Protein AF-A0A0F5HLU2-F1 (afdb_monomer_lite)

pLDDT: mean 82.6, std 13.58, range [39.41, 93.31]

Foldseek 3Di:
DDDDPDDPVLVVVLVVLVVVLVVCVVVVHDDDDDDDPVPDDPVSVVSNLQSDQWDDDPPDIDGRDNPDDDDD

Structure (mmCIF, N/CA/C/O backbone):
data_AF-A0A0F5HLU2-F1
#
_entry.id   AF-A0A0F5HLU2-F1
#
loop_
_atom_site.group_PDB
_atom_site.id
_atom_site.type_symbol
_atom_site.label_atom_id
_atom_site.label_alt_id
_atom_site.label_comp_id
_atom_site.label_asym_id
_atom_site.label_entity_id
_atom_site.label_seq_id
_atom_site.pdbx_PDB_ins_code
_atom_site.Cartn_x
_atom_site.Cartn_y
_atom_site.Cartn_z
_atom_site.occupancy
_atom_site.B_iso_or_equiv
_atom_site.auth_seq_id
_atom_site.auth_comp_id
_atom_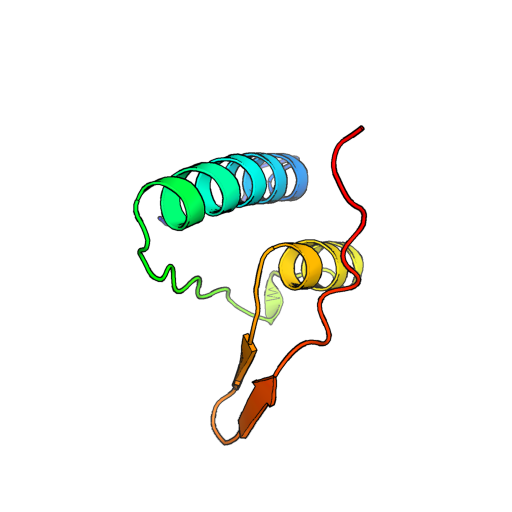site.auth_asym_id
_atom_site.auth_atom_id
_atom_site.pdbx_PDB_model_num
ATOM 1 N N . MET A 1 1 ? -8.491 -1.522 -11.100 1.00 61.72 1 MET A N 1
ATOM 2 C CA . MET A 1 1 ? -8.168 -0.208 -11.693 1.00 61.72 1 MET A CA 1
ATOM 3 C C . MET A 1 1 ? -6.808 -0.352 -12.346 1.00 61.72 1 MET A C 1
ATOM 5 O O . MET A 1 1 ? -5.892 -0.800 -11.670 1.00 61.72 1 MET A O 1
ATOM 9 N N . GLU A 1 2 ? -6.695 -0.105 -13.649 1.00 63.59 2 GLU A N 1
ATOM 10 C CA . GLU A 1 2 ? -5.425 -0.253 -14.366 1.00 63.59 2 GLU A CA 1
ATOM 11 C C . GLU A 1 2 ? -4.847 1.122 -14.655 1.00 63.59 2 GLU A C 1
ATOM 13 O O . GLU A 1 2 ? -5.427 1.923 -15.385 1.00 63.59 2 GLU A O 1
ATOM 18 N N . TRP A 1 3 ? -3.696 1.390 -14.056 1.00 67.44 3 TRP A N 1
ATOM 19 C CA . TRP A 1 3 ? -2.968 2.626 -14.260 1.00 67.44 3 TRP A CA 1
ATOM 20 C C . TRP A 1 3 ? -1.886 2.354 -15.299 1.00 67.44 3 TRP A C 1
ATOM 22 O O . TRP A 1 3 ? -1.053 1.467 -15.095 1.00 67.44 3 TRP A O 1
ATOM 32 N N . GLY A 1 4 ? -1.924 3.038 -16.440 1.00 68.69 4 GLY A N 1
ATOM 33 C CA . GLY A 1 4 ? -0.932 2.894 -17.510 1.00 68.69 4 GLY A CA 1
ATOM 34 C C . GLY A 1 4 ? 0.458 3.409 -17.109 1.00 68.69 4 GLY A C 1
ATOM 35 O O . GLY A 1 4 ? 0.793 3.507 -15.929 1.00 68.69 4 GLY 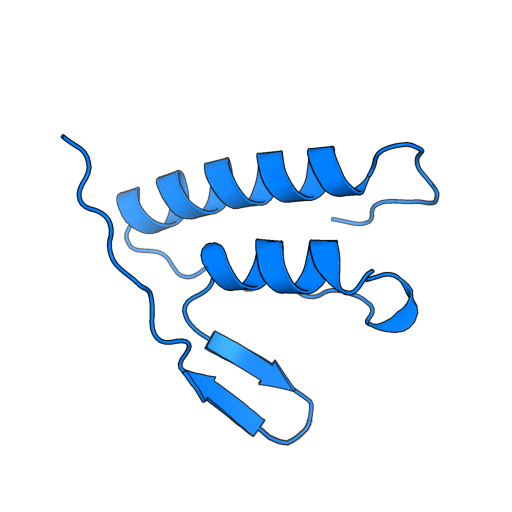A O 1
ATOM 36 N N . GLN A 1 5 ? 1.287 3.753 -18.093 1.00 68.38 5 GLN A N 1
ATOM 37 C CA . GLN A 1 5 ? 2.557 4.452 -17.857 1.00 68.38 5 GLN A CA 1
ATOM 38 C C . GLN A 1 5 ? 2.281 5.955 -17.709 1.00 68.38 5 GLN A C 1
ATOM 40 O O . GLN A 1 5 ? 2.482 6.727 -18.643 1.00 68.38 5 GLN A O 1
ATOM 45 N N . GLU A 1 6 ? 1.728 6.356 -16.565 1.00 74.12 6 GLU A N 1
ATOM 46 C CA . GLU A 1 6 ? 1.495 7.766 -16.244 1.00 74.12 6 GLU A CA 1
ATOM 47 C C . GLU A 1 6 ? 2.651 8.354 -15.434 1.00 74.12 6 GLU A C 1
ATOM 49 O O . GLU A 1 6 ? 3.155 7.741 -14.491 1.00 74.12 6 GLU A O 1
ATOM 54 N N . THR A 1 7 ? 3.031 9.588 -15.766 1.00 72.25 7 THR A N 1
ATOM 55 C CA . THR A 1 7 ? 3.920 10.394 -14.929 1.00 72.25 7 THR A CA 1
ATOM 56 C C . THR A 1 7 ? 3.235 10.684 -13.595 1.00 72.25 7 THR A C 1
ATOM 58 O O . THR A 1 7 ? 2.058 11.046 -13.569 1.00 72.25 7 THR A O 1
ATOM 61 N N . ASN A 1 8 ? 3.986 10.569 -12.500 1.00 77.31 8 ASN A N 1
ATOM 62 C CA . ASN A 1 8 ? 3.509 10.840 -11.143 1.00 77.31 8 ASN A CA 1
ATOM 63 C C . ASN A 1 8 ? 2.386 9.902 -10.654 1.00 77.31 8 ASN A C 1
ATOM 65 O O . ASN A 1 8 ? 1.490 10.279 -9.900 1.00 77.31 8 ASN A O 1
ATOM 69 N N . ILE A 1 9 ? 2.415 8.653 -11.123 1.00 83.19 9 ILE A N 1
ATOM 70 C CA . ILE A 1 9 ? 1.435 7.646 -10.721 1.00 83.19 9 ILE A CA 1
ATOM 71 C C . ILE A 1 9 ? 1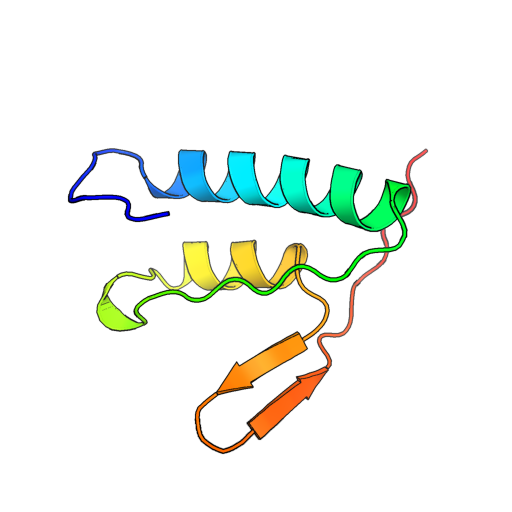.521 7.296 -9.229 1.00 83.19 9 ILE A C 1
ATOM 73 O O . ILE A 1 9 ? 0.506 6.953 -8.632 1.00 83.19 9 ILE A O 1
ATOM 77 N N . GLU A 1 10 ? 2.700 7.422 -8.614 1.00 86.06 10 GLU A N 1
ATOM 78 C CA . GLU A 1 10 ? 2.893 7.129 -7.190 1.00 86.06 10 GLU A CA 1
ATOM 79 C C . GLU A 1 10 ? 2.020 8.034 -6.311 1.00 86.06 10 GLU A C 1
ATOM 81 O O . GLU A 1 10 ? 1.249 7.525 -5.503 1.00 86.06 10 GLU A O 1
ATOM 86 N N . GLU A 1 11 ? 2.037 9.355 -6.530 1.00 87.56 11 GLU A N 1
ATOM 87 C CA . GLU A 1 11 ? 1.195 10.300 -5.778 1.00 87.56 11 GLU A CA 1
ATOM 88 C C . GLU A 1 11 ? -0.299 10.002 -5.949 1.00 87.56 11 GLU A C 1
ATOM 90 O O . GLU A 1 11 ? -1.067 10.072 -4.989 1.00 87.56 11 GLU A O 1
ATOM 95 N N . LYS A 1 12 ? -0.722 9.621 -7.162 1.00 88.62 12 LYS A N 1
ATOM 96 C CA . LYS A 1 12 ? -2.119 9.246 -7.425 1.00 88.62 12 LYS A CA 1
ATOM 97 C C . LYS A 1 12 ? -2.519 7.973 -6.686 1.00 88.62 12 LYS A C 1
ATOM 99 O O . LYS A 1 12 ? -3.627 7.912 -6.158 1.00 88.62 12 LYS A O 1
ATOM 104 N N . ILE A 1 13 ? -1.638 6.970 -6.658 1.00 89.62 13 ILE A N 1
ATOM 105 C CA . ILE A 1 13 ? -1.869 5.724 -5.922 1.00 89.62 13 ILE A CA 1
ATOM 106 C C . ILE A 1 13 ? -2.002 6.030 -4.431 1.00 89.62 13 ILE A C 1
ATOM 108 O O . ILE A 1 13 ? -2.973 5.599 -3.821 1.00 89.62 13 ILE A O 1
ATOM 112 N N . ILE A 1 14 ? -1.101 6.830 -3.858 1.00 90.50 14 ILE A N 1
ATOM 113 C CA . ILE A 1 14 ? -1.159 7.177 -2.432 1.00 90.50 14 ILE A CA 1
ATOM 114 C C . ILE A 1 14 ? -2.414 7.977 -2.086 1.00 90.50 14 ILE A C 1
ATOM 116 O O . ILE A 1 14 ? -3.094 7.655 -1.113 1.00 90.50 14 ILE A O 1
ATOM 120 N N . GLY A 1 15 ? -2.780 8.965 -2.906 1.00 91.12 15 GLY A N 1
ATOM 121 C CA . GLY A 1 15 ? -4.025 9.708 -2.710 1.00 91.12 15 GLY A CA 1
ATOM 122 C C . GLY A 1 15 ? -5.262 8.807 -2.774 1.00 91.12 15 GLY A C 1
ATOM 123 O O . GLY A 1 15 ? -6.201 8.990 -2.001 1.00 91.12 15 GLY A O 1
ATOM 124 N N . PHE A 1 16 ? -5.259 7.807 -3.661 1.00 90.94 16 PHE A N 1
ATOM 125 C CA . PHE A 1 16 ? -6.324 6.810 -3.720 1.00 90.94 16 PHE A CA 1
ATOM 126 C C . PHE A 1 16 ? -6.359 5.932 -2.463 1.00 90.94 16 PHE A C 1
ATOM 128 O O . PHE A 1 16 ? -7.431 5.791 -1.879 1.00 90.94 16 PHE A O 1
ATOM 135 N N . GLU A 1 17 ? -5.223 5.380 -2.025 1.00 91.88 17 GLU A N 1
ATOM 136 C CA . GLU A 1 17 ? -5.171 4.502 -0.847 1.00 91.88 17 GLU A CA 1
ATOM 137 C C . GLU A 1 17 ? -5.593 5.219 0.435 1.00 91.88 17 GLU A C 1
ATOM 139 O O . GLU A 1 17 ? -6.321 4.642 1.237 1.00 91.88 17 GLU A O 1
ATOM 144 N N . GLN A 1 18 ? -5.225 6.491 0.607 1.00 91.69 18 GLN A N 1
ATOM 145 C CA . GLN A 1 18 ? -5.662 7.273 1.763 1.00 91.69 18 GLN A CA 1
ATOM 146 C C . GLN A 1 18 ? -7.193 7.393 1.816 1.00 91.69 18 GLN A C 1
ATOM 148 O O . GLN A 1 18 ? -7.817 7.091 2.832 1.00 91.69 18 GLN A O 1
ATOM 153 N N . VAL A 1 19 ? -7.812 7.796 0.702 1.00 91.56 19 VAL A N 1
ATOM 154 C CA . VAL A 1 19 ? -9.274 7.933 0.618 1.00 91.56 19 VAL A CA 1
ATOM 155 C C . VAL A 1 19 ? -9.957 6.568 0.739 1.00 91.56 19 VAL A C 1
ATOM 157 O O . VAL A 1 19 ? -11.043 6.460 1.312 1.00 91.56 19 VAL A O 1
ATOM 160 N N . ALA A 1 20 ? -9.346 5.513 0.197 1.00 90.19 20 ALA A N 1
ATOM 161 C CA . ALA A 1 20 ? -9.860 4.159 0.310 1.00 90.19 20 ALA A CA 1
ATOM 162 C C . ALA A 1 20 ? -9.835 3.673 1.766 1.00 90.19 20 ALA A C 1
ATOM 164 O O . ALA A 1 20 ? -10.870 3.201 2.230 1.00 90.19 20 ALA A O 1
ATOM 165 N N . ASP A 1 21 ? -8.728 3.832 2.499 1.00 90.38 21 ASP A N 1
ATOM 166 C CA . ASP A 1 21 ? -8.623 3.427 3.909 1.00 90.38 21 ASP A CA 1
ATOM 167 C C . ASP A 1 21 ? -9.689 4.116 4.770 1.00 90.38 21 ASP A C 1
ATOM 169 O O . ASP A 1 21 ? -10.453 3.447 5.470 1.00 90.38 21 ASP A O 1
ATOM 173 N N . GLU A 1 22 ? -9.818 5.442 4.649 1.00 90.81 22 GLU A N 1
ATOM 174 C CA . GLU A 1 22 ? -10.809 6.230 5.393 1.00 90.81 22 GLU A CA 1
ATOM 175 C C . GLU A 1 22 ? -12.239 5.709 5.163 1.00 90.81 22 GLU A C 1
ATOM 177 O O . GLU A 1 22 ? -12.985 5.448 6.114 1.00 90.81 22 GLU A O 1
ATOM 182 N N . ASN A 1 23 ? -12.616 5.491 3.900 1.00 91.62 23 ASN A N 1
ATOM 183 C CA . ASN A 1 23 ? -13.955 5.025 3.542 1.00 91.62 23 ASN A CA 1
ATOM 184 C C . ASN A 1 23 ? -14.206 3.572 3.954 1.00 91.62 23 ASN A C 1
ATOM 186 O O . ASN A 1 23 ? -15.266 3.247 4.488 1.00 91.62 23 ASN A O 1
ATOM 190 N N . VAL A 1 24 ? -13.240 2.689 3.716 1.00 90.56 24 VAL A N 1
ATOM 191 C CA . VAL A 1 24 ? -13.348 1.255 4.009 1.00 90.56 24 VAL A CA 1
ATOM 192 C C . VAL A 1 24 ? -13.485 1.040 5.513 1.00 90.56 24 VAL A C 1
ATOM 194 O O . VAL A 1 24 ? -14.325 0.246 5.941 1.00 90.56 24 VAL A O 1
ATOM 197 N N . ARG A 1 25 ? -12.752 1.810 6.325 1.00 87.19 25 ARG A N 1
ATOM 198 C CA . ARG A 1 25 ? -12.889 1.811 7.788 1.00 87.19 25 ARG A CA 1
ATOM 199 C C . ARG A 1 25 ? -14.242 2.350 8.230 1.00 87.19 25 ARG A C 1
ATOM 201 O O . ARG A 1 25 ? -14.896 1.711 9.051 1.00 87.19 25 ARG A O 1
ATOM 208 N N . ALA A 1 26 ? -14.695 3.468 7.662 1.00 92.12 26 ALA A N 1
ATOM 209 C CA . ALA A 1 26 ? -16.007 4.037 7.977 1.00 92.12 26 ALA A CA 1
ATOM 210 C C . ALA A 1 26 ? -17.165 3.079 7.641 1.00 92.12 26 ALA A C 1
ATOM 212 O O . ALA A 1 26 ? -18.165 3.034 8.356 1.00 92.12 26 ALA A O 1
ATOM 213 N N . MET A 1 27 ? -17.022 2.286 6.577 1.00 93.31 27 MET A N 1
ATOM 214 C CA . MET A 1 27 ? -18.019 1.308 6.131 1.00 93.31 27 MET A CA 1
ATOM 215 C C . MET A 1 27 ? -17.831 -0.086 6.751 1.00 93.31 27 MET A C 1
ATOM 217 O O . MET A 1 27 ? -18.615 -0.988 6.458 1.00 93.31 27 MET A O 1
ATOM 221 N N . ASN A 1 28 ? -16.814 -0.275 7.601 1.00 88.38 28 ASN A N 1
ATOM 222 C CA . ASN A 1 28 ? -16.438 -1.566 8.183 1.00 88.38 28 ASN A CA 1
ATOM 223 C C . ASN A 1 28 ? -16.264 -2.671 7.115 1.00 88.38 28 ASN A C 1
ATOM 225 O O . ASN A 1 28 ? -16.717 -3.808 7.275 1.00 88.38 28 ASN A O 1
ATOM 229 N N . MET A 1 29 ? -15.639 -2.299 5.998 1.00 88.12 29 MET A N 1
ATOM 230 C CA . MET A 1 29 ? -15.337 -3.161 4.860 1.00 88.12 29 MET A CA 1
ATOM 231 C C . MET A 1 29 ? -13.870 -3.604 4.882 1.00 88.12 29 MET A C 1
ATOM 233 O O . MET A 1 29 ? -13.056 -3.104 5.655 1.00 88.12 29 MET A O 1
ATOM 237 N N . LEU A 1 30 ? -13.526 -4.548 4.007 1.00 83.56 30 LEU A N 1
ATOM 238 C CA . LEU A 1 30 ? -12.143 -4.902 3.697 1.00 83.56 30 LEU A CA 1
ATOM 239 C C . LEU A 1 30 ? -11.854 -4.514 2.248 1.00 83.56 30 LEU A C 1
ATOM 241 O O . LEU A 1 30 ? -12.623 -4.863 1.351 1.00 83.56 30 LEU A O 1
ATOM 245 N N . SER A 1 31 ? -10.743 -3.815 2.032 1.00 85.62 31 SER A N 1
ATOM 246 C CA . SER A 1 31 ? -10.195 -3.550 0.702 1.00 85.62 31 SER A CA 1
ATOM 247 C C . SER A 1 31 ? -8.999 -4.460 0.455 1.00 85.62 31 SER A C 1
ATOM 249 O O . SER A 1 31 ? -8.203 -4.704 1.362 1.00 85.62 31 SER A O 1
ATOM 251 N N . VAL A 1 32 ? -8.883 -4.966 -0.772 1.00 87.25 32 VAL A N 1
ATOM 252 C CA . VAL A 1 32 ? -7.742 -5.765 -1.223 1.00 87.25 32 VAL A CA 1
ATOM 253 C C . VAL A 1 32 ? -7.187 -5.115 -2.480 1.00 87.25 32 VAL A C 1
ATOM 255 O O . VAL A 1 32 ? -7.860 -5.072 -3.512 1.00 87.25 32 VAL A O 1
ATOM 258 N N . CYS A 1 33 ? -5.950 -4.638 -2.388 1.00 88.50 33 CYS A N 1
ATOM 259 C CA . CYS A 1 33 ? -5.242 -4.008 -3.491 1.00 88.50 33 CYS A CA 1
ATOM 260 C C . CYS A 1 33 ? -4.166 -4.959 -4.027 1.00 88.50 33 CYS A C 1
ATOM 262 O O . CYS A 1 33 ? -3.431 -5.588 -3.267 1.00 88.50 33 CYS A O 1
ATOM 264 N N . ALA A 1 34 ? -4.089 -5.086 -5.352 1.00 87.88 34 ALA A N 1
ATOM 265 C CA . ALA A 1 34 ? -3.106 -5.921 -6.028 1.00 87.88 34 ALA A CA 1
ATOM 266 C C . ALA A 1 34 ? -2.271 -5.059 -6.971 1.00 87.88 34 ALA A C 1
ATOM 268 O O . ALA A 1 34 ? -2.807 -4.361 -7.835 1.00 87.88 34 ALA A O 1
ATOM 269 N N . TYR A 1 35 ? -0.952 -5.146 -6.824 1.00 85.69 35 TYR A N 1
ATOM 270 C CA . TYR A 1 35 ? -0.001 -4.383 -7.620 1.00 85.69 35 TYR A CA 1
ATOM 271 C C . TYR A 1 35 ? 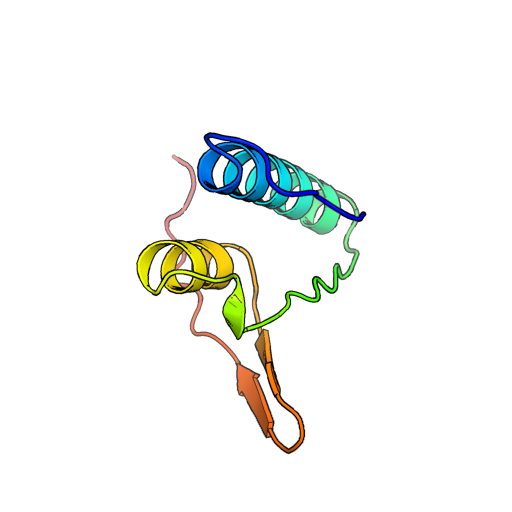0.988 -5.317 -8.297 1.00 85.69 35 TYR A C 1
ATOM 273 O O . TYR A 1 35 ? 1.373 -6.356 -7.759 1.00 85.69 35 TYR A O 1
ATOM 281 N N . HIS A 1 36 ? 1.441 -4.920 -9.481 1.00 85.31 36 HIS A N 1
ATOM 282 C CA . HIS A 1 36 ? 2.517 -5.626 -10.153 1.00 85.31 36 HIS A CA 1
ATOM 283 C C . HIS A 1 36 ? 3.855 -5.232 -9.519 1.00 85.31 36 HIS A C 1
ATOM 285 O O . HIS A 1 36 ? 4.254 -4.072 -9.609 1.00 85.31 36 HIS A O 1
ATOM 291 N N . SER A 1 37 ? 4.555 -6.187 -8.906 1.00 81.69 37 SER A N 1
ATOM 292 C CA . SER A 1 37 ? 5.794 -5.934 -8.155 1.00 81.69 37 SER A CA 1
ATOM 293 C C . SER A 1 37 ? 6.870 -5.222 -8.977 1.00 81.69 37 SER A C 1
ATOM 295 O O . SER A 1 37 ? 7.512 -4.316 -8.464 1.00 81.69 37 SER A O 1
ATOM 297 N N . ALA A 1 38 ? 7.009 -5.540 -10.269 1.00 84.06 38 ALA A N 1
ATOM 298 C CA . ALA A 1 38 ? 7.994 -4.891 -11.143 1.00 84.06 38 ALA A CA 1
ATOM 299 C C . ALA A 1 38 ? 7.698 -3.405 -11.434 1.00 84.06 38 ALA A C 1
ATOM 301 O O . ALA A 1 38 ? 8.510 -2.726 -12.056 1.00 84.06 38 ALA A O 1
ATOM 302 N N . ARG A 1 39 ? 6.524 -2.905 -11.030 1.00 82.62 39 ARG A N 1
ATOM 303 C CA . ARG A 1 39 ? 6.104 -1.504 -11.183 1.00 82.62 39 ARG A CA 1
ATOM 304 C C . ARG A 1 39 ? 6.103 -0.732 -9.865 1.00 82.62 39 ARG A C 1
ATOM 306 O O . ARG A 1 39 ? 5.780 0.451 -9.881 1.00 82.62 39 ARG A O 1
ATOM 313 N N . LEU A 1 40 ? 6.417 -1.389 -8.749 1.00 84.75 40 LEU A N 1
ATOM 314 C CA . LEU A 1 40 ? 6.516 -0.745 -7.448 1.00 84.75 40 LEU A CA 1
ATOM 315 C C . LEU A 1 40 ? 7.967 -0.354 -7.191 1.00 84.75 40 LEU A C 1
ATOM 317 O O . LEU A 1 40 ? 8.855 -1.204 -7.196 1.00 84.75 40 LEU A O 1
ATOM 321 N N . THR A 1 41 ? 8.193 0.929 -6.943 1.00 88.19 41 THR A N 1
ATOM 322 C CA . THR A 1 41 ? 9.418 1.395 -6.297 1.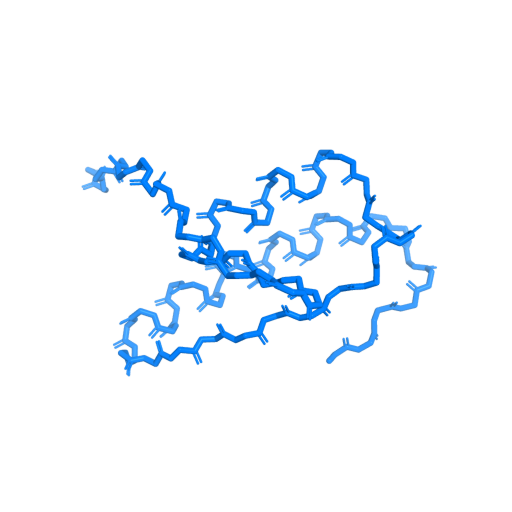00 88.19 41 THR A CA 1
ATOM 323 C C . THR A 1 41 ? 9.393 0.996 -4.820 1.00 88.19 41 THR A C 1
ATOM 325 O O . THR A 1 41 ? 8.321 0.789 -4.241 1.00 88.19 41 THR A O 1
ATOM 328 N N . ASP A 1 42 ? 10.566 0.892 -4.192 1.00 88.69 42 ASP A N 1
ATOM 329 C CA . ASP A 1 42 ? 10.654 0.568 -2.762 1.00 88.69 42 ASP A CA 1
ATOM 330 C C . ASP A 1 42 ? 9.914 1.613 -1.909 1.00 88.69 42 ASP A C 1
ATOM 332 O O . ASP A 1 42 ? 9.154 1.251 -1.012 1.00 88.69 42 ASP A O 1
ATOM 336 N N . SER A 1 43 ? 10.024 2.898 -2.269 1.00 88.94 43 SER A N 1
ATOM 337 C CA . SER A 1 43 ? 9.314 4.006 -1.614 1.00 88.94 43 SER A CA 1
ATOM 338 C C . SER A 1 43 ? 7.793 3.893 -1.722 1.00 88.94 43 SER A C 1
ATOM 340 O O . SER A 1 43 ? 7.077 4.113 -0.740 1.00 88.94 43 SER A O 1
ATOM 342 N N . LEU A 1 44 ? 7.279 3.527 -2.901 1.00 89.06 44 LEU A N 1
ATOM 343 C CA . LEU A 1 44 ? 5.847 3.322 -3.085 1.00 89.06 44 LEU A CA 1
ATOM 344 C C . LEU A 1 44 ? 5.373 2.115 -2.275 1.00 89.06 44 LEU A C 1
ATOM 346 O O . LEU A 1 44 ? 4.336 2.185 -1.624 1.00 89.06 44 LEU A O 1
ATOM 350 N N . LYS A 1 45 ? 6.141 1.020 -2.269 1.00 89.88 45 LYS A N 1
ATOM 351 C CA . LYS A 1 45 ? 5.809 -0.174 -1.488 1.00 89.88 45 LYS A CA 1
ATOM 352 C C . LYS A 1 45 ? 5.725 0.140 0.006 1.00 89.88 45 LYS A C 1
ATOM 354 O O . LYS A 1 45 ? 4.741 -0.239 0.629 1.00 89.88 45 LYS A O 1
ATOM 359 N N . GLU A 1 46 ? 6.706 0.843 0.568 1.00 90.12 46 GLU A N 1
ATOM 360 C CA . GLU A 1 46 ? 6.679 1.272 1.974 1.00 90.12 46 GLU A CA 1
ATOM 361 C C . GLU A 1 46 ? 5.445 2.123 2.284 1.00 90.12 46 GLU A C 1
ATOM 363 O O . GLU A 1 46 ? 4.768 1.889 3.283 1.00 90.12 46 GLU A O 1
ATOM 368 N N . SER A 1 47 ? 5.102 3.047 1.385 1.00 90.50 47 SER A N 1
ATOM 369 C CA . SER A 1 47 ? 3.932 3.913 1.538 1.00 90.50 47 SER A CA 1
ATOM 370 C C . SER A 1 47 ? 2.615 3.126 1.495 1.00 90.50 47 SER A C 1
ATOM 372 O O . SER A 1 47 ? 1.733 3.367 2.312 1.00 90.50 47 SER A O 1
ATOM 374 N N . LEU A 1 48 ? 2.485 2.140 0.600 1.00 90.88 48 LEU A N 1
ATOM 375 C CA . LEU A 1 48 ? 1.306 1.265 0.514 1.00 90.88 48 LEU A CA 1
ATOM 376 C C . LEU A 1 48 ? 1.083 0.451 1.796 1.00 90.88 48 LEU A C 1
ATOM 378 O O . LEU A 1 48 ? -0.055 0.258 2.221 1.00 90.88 48 LEU A O 1
ATOM 382 N N . LEU A 1 49 ? 2.159 -0.010 2.440 1.00 90.94 49 LEU A N 1
ATOM 383 C CA . LEU A 1 49 ? 2.070 -0.796 3.675 1.00 90.94 49 LEU A CA 1
ATOM 384 C C . LEU A 1 49 ? 1.500 0.010 4.855 1.00 90.94 49 LEU A C 1
ATOM 386 O O . LEU A 1 49 ? 1.011 -0.593 5.809 1.00 90.94 49 LEU A O 1
ATOM 390 N N . LEU A 1 50 ? 1.506 1.347 4.791 1.00 89.75 50 LEU A N 1
ATOM 391 C CA . LEU A 1 50 ? 0.895 2.200 5.815 1.00 89.75 50 LEU A CA 1
ATOM 392 C C . LEU A 1 50 ? -0.637 2.092 5.823 1.00 89.75 50 LEU A C 1
ATOM 394 O O . LEU A 1 50 ? -1.242 2.155 6.890 1.00 89.75 50 LEU A O 1
ATOM 398 N N . TYR A 1 51 ? -1.258 1.873 4.662 1.00 89.94 51 TYR A N 1
ATOM 399 C CA . TYR A 1 51 ? -2.719 1.858 4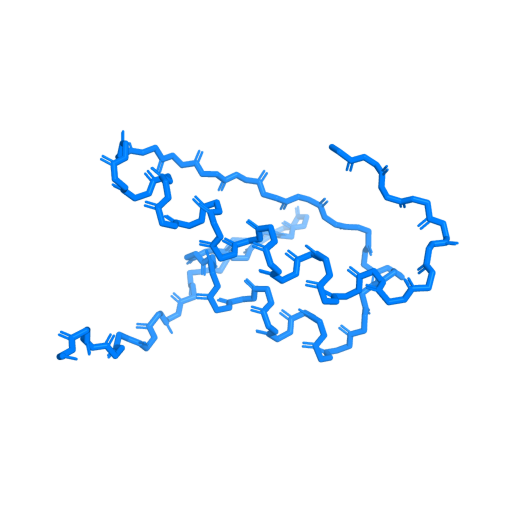.492 1.00 89.94 51 TYR A CA 1
ATOM 400 C C . TYR A 1 51 ? -3.321 0.447 4.507 1.00 89.94 51 TYR A C 1
ATOM 402 O O . TYR A 1 51 ? -4.530 0.268 4.364 1.00 89.94 51 TYR A O 1
ATOM 410 N N . HIS A 1 52 ? -2.492 -0.584 4.677 1.00 90.00 52 HIS A N 1
ATOM 411 C CA . HIS A 1 52 ? -2.937 -1.971 4.683 1.00 90.00 52 HIS A CA 1
ATOM 412 C C . HIS A 1 52 ? -2.534 -2.689 5.965 1.00 90.00 52 HIS A C 1
ATOM 414 O O . HIS A 1 52 ? -1.445 -2.529 6.505 1.00 90.00 52 HIS A O 1
ATOM 420 N N . SER A 1 53 ? -3.429 -3.546 6.447 1.00 89.12 53 SER A N 1
ATOM 421 C CA . SER A 1 53 ? -3.189 -4.356 7.642 1.00 89.12 53 SER A CA 1
ATOM 422 C C . SER A 1 53 ? -2.427 -5.646 7.352 1.00 89.12 53 SER A C 1
ATOM 424 O O . SER A 1 53 ? -1.909 -6.261 8.278 1.00 89.12 53 SER A O 1
ATOM 426 N N . HIS A 1 54 ? -2.377 -6.080 6.091 1.00 91.94 54 HIS A N 1
ATOM 427 C CA . HIS A 1 54 ? -1.760 -7.342 5.703 1.00 91.94 54 HIS A CA 1
ATOM 428 C C . HIS A 1 54 ? -1.038 -7.208 4.365 1.00 91.94 54 HIS A C 1
ATOM 430 O O . HIS A 1 54 ? -1.539 -6.562 3.445 1.00 91.94 54 HIS A O 1
ATOM 436 N N . LEU A 1 55 ? 0.103 -7.882 4.246 1.00 92.06 55 LEU A N 1
ATOM 437 C CA . LEU A 1 55 ? 0.799 -8.109 2.986 1.00 92.06 55 LEU A CA 1
ATOM 438 C C . LEU A 1 55 ? 0.579 -9.559 2.553 1.00 92.06 55 LEU A C 1
ATOM 440 O O . LEU A 1 55 ? 0.864 -10.489 3.305 1.00 92.06 55 LEU A O 1
ATOM 444 N N . ILE A 1 56 ? 0.081 -9.750 1.331 1.00 91.00 56 ILE A N 1
ATOM 445 C CA . ILE A 1 56 ? -0.195 -11.071 0.761 1.00 91.00 56 ILE A CA 1
ATOM 446 C C . ILE A 1 56 ? 0.767 -11.319 -0.401 1.00 91.00 56 ILE A C 1
ATOM 448 O O . ILE A 1 56 ? 0.874 -10.513 -1.323 1.00 91.00 56 ILE A O 1
ATOM 452 N N . THR A 1 57 ? 1.455 -12.453 -0.352 1.00 89.31 57 THR A N 1
ATOM 453 C CA . THR A 1 57 ? 2.333 -12.973 -1.408 1.00 89.31 57 THR A CA 1
ATOM 454 C C . THR A 1 57 ? 1.945 -14.419 -1.721 1.00 89.31 57 THR A C 1
ATOM 456 O O . THR A 1 57 ? 1.169 -15.019 -0.978 1.00 89.31 57 THR A O 1
ATOM 459 N N . ASP A 1 58 ? 2.500 -15.004 -2.785 1.00 87.25 58 ASP A N 1
ATOM 460 C CA . ASP A 1 58 ? 2.104 -16.327 -3.304 1.00 87.25 58 ASP A CA 1
ATOM 461 C C . ASP A 1 58 ? 2.094 -17.468 -2.267 1.00 87.25 58 ASP A C 1
ATOM 463 O O . ASP A 1 58 ? 1.380 -18.452 -2.445 1.00 87.25 58 ASP A O 1
ATOM 467 N N . GLY A 1 59 ? 2.865 -17.357 -1.180 1.00 89.62 59 GLY A N 1
ATOM 468 C CA . GLY A 1 59 ? 2.936 -18.383 -0.135 1.00 89.62 59 GLY A CA 1
ATOM 469 C C . GLY A 1 59 ? 2.786 -17.871 1.294 1.00 89.62 59 GLY A C 1
ATOM 470 O O . GLY A 1 59 ? 2.934 -18.659 2.227 1.00 89.62 59 GLY A O 1
ATOM 471 N N . HIS A 1 60 ? 2.541 -16.575 1.495 1.00 91.75 60 HIS A N 1
ATOM 472 C CA . HIS A 1 60 ? 2.558 -15.993 2.833 1.00 91.75 60 HIS A CA 1
ATOM 473 C C . HIS A 1 60 ? 1.605 -14.810 2.975 1.00 91.75 60 HIS A C 1
ATOM 475 O O . HIS A 1 60 ? 1.496 -13.974 2.077 1.00 91.75 60 HIS A O 1
ATOM 481 N N . ILE A 1 61 ? 0.963 -14.740 4.141 1.00 92.62 61 ILE A N 1
ATOM 482 C CA . ILE A 1 61 ? 0.196 -13.587 4.601 1.00 92.62 61 ILE A CA 1
ATOM 483 C C . ILE A 1 61 ? 0.881 -13.083 5.864 1.00 92.62 61 ILE A C 1
ATOM 485 O O . ILE A 1 61 ? 0.937 -13.794 6.867 1.00 92.62 61 ILE A O 1
ATOM 489 N N . GLU A 1 62 ? 1.381 -11.858 5.800 1.00 93.19 62 GLU A N 1
ATOM 490 C CA . GLU A 1 62 ? 2.033 -11.181 6.911 1.00 93.19 62 GLU A CA 1
ATOM 491 C C . GLU A 1 62 ? 1.095 -10.107 7.460 1.00 93.19 62 GLU A C 1
ATOM 493 O O . GLU A 1 62 ? 0.625 -9.251 6.711 1.00 93.19 62 GLU A O 1
ATOM 498 N N . ALA A 1 63 ? 0.808 -10.151 8.762 1.00 91.31 63 ALA A N 1
ATOM 499 C CA . ALA A 1 63 ? 0.096 -9.070 9.435 1.00 91.31 63 ALA A CA 1
ATOM 500 C C . ALA A 1 63 ? 1.065 -7.909 9.681 1.00 91.31 63 ALA A C 1
ATOM 502 O O . ALA A 1 63 ? 2.104 -8.071 10.322 1.00 91.31 63 ALA A O 1
ATOM 503 N N . LEU A 1 64 ? 0.709 -6.732 9.181 1.00 88.38 64 LEU A N 1
ATOM 504 C CA . LEU A 1 64 ? 1.508 -5.525 9.307 1.00 88.38 64 LEU A CA 1
ATOM 505 C C . LEU A 1 64 ? 1.171 -4.855 10.638 1.00 88.38 64 LEU A C 1
ATOM 507 O O . LEU A 1 64 ? 0.006 -4.612 10.963 1.00 88.38 64 LEU A O 1
ATOM 511 N N . SER A 1 65 ? 2.202 -4.567 11.431 1.00 71.88 65 SER A N 1
ATOM 512 C CA . SER A 1 65 ? 2.041 -3.839 12.690 1.00 71.88 65 SER A CA 1
ATOM 513 C C . SER A 1 65 ? 1.717 -2.382 12.380 1.00 71.88 65 SER A C 1
ATOM 515 O O . SER A 1 65 ? 2.607 -1.571 12.147 1.00 71.88 65 SER A O 1
ATOM 517 N N . GLN A 1 66 ? 0.430 -2.058 12.350 1.00 61.84 66 GLN A N 1
ATOM 518 C CA . GLN A 1 66 ? -0.056 -0.696 12.175 1.00 61.84 66 GLN A CA 1
ATOM 519 C C . GLN A 1 66 ? 0.408 0.150 13.372 1.00 61.84 66 GLN A C 1
ATOM 521 O O . GLN A 1 66 ? -0.122 0.011 14.478 1.00 61.84 66 GLN A O 1
ATOM 526 N N . GLN A 1 67 ? 1.419 1.007 13.182 1.00 51.34 67 GLN A N 1
ATOM 527 C CA . GLN A 1 67 ? 1.736 2.047 14.160 1.00 51.34 67 GLN A CA 1
ATOM 528 C C . GLN A 1 67 ? 0.588 3.058 14.142 1.00 51.34 67 GLN A C 1
ATOM 530 O O . GLN A 1 67 ? 0.511 3.934 13.287 1.00 51.34 67 GLN A O 1
ATOM 535 N N . GLN A 1 68 ? -0.347 2.884 15.071 1.00 50.38 68 GLN A N 1
ATOM 536 C CA . GLN A 1 68 ? -1.422 3.831 15.319 1.00 50.38 68 GLN A CA 1
ATOM 537 C C . GLN A 1 68 ? -0.820 5.165 15.783 1.00 50.38 68 GLN A C 1
ATOM 539 O O . GLN A 1 68 ? -0.318 5.253 16.901 1.00 50.38 68 GLN A O 1
ATOM 544 N N . SER A 1 69 ? -0.921 6.205 14.958 1.00 39.75 69 SER A N 1
ATOM 545 C CA . SER A 1 69 ? -0.970 7.583 15.451 1.00 39.75 69 SER A CA 1
ATOM 546 C C . SER A 1 69 ? -2.447 7.966 15.575 1.00 39.75 69 SER A C 1
ATOM 548 O O . SER A 1 69 ? -3.163 7.905 14.571 1.00 39.75 69 SER A O 1
ATOM 550 N N . PRO A 1 70 ? -2.950 8.288 16.779 1.00 46.28 70 PRO A N 1
ATOM 551 C CA . PRO A 1 70 ? -4.308 8.779 16.943 1.00 46.28 70 PRO A CA 1
ATOM 552 C C . PRO A 1 70 ? -4.430 10.148 16.268 1.00 46.28 70 PRO A C 1
ATOM 554 O O . PRO A 1 70 ? -3.522 10.974 16.349 1.00 46.28 70 PRO A O 1
ATOM 557 N N . ALA A 1 71 ? -5.554 10.362 15.590 1.00 46.38 71 ALA A N 1
ATOM 558 C CA . ALA A 1 71 ? -5.997 11.698 15.234 1.00 46.38 71 ALA A CA 1
ATOM 559 C C . ALA A 1 71 ? -6.177 12.507 16.529 1.00 46.38 71 ALA A C 1
ATOM 561 O O . ALA A 1 71 ? -6.898 12.062 17.426 1.00 46.38 71 ALA A O 1
ATOM 562 N N . GLU A 1 72 ? -5.517 13.659 16.608 1.00 39.41 72 GLU A N 1
ATOM 563 C CA . GLU A 1 72 ? -5.778 14.718 17.587 1.00 39.41 72 GLU A CA 1
ATOM 564 C C . GLU A 1 72 ? -6.187 15.986 16.834 1.00 39.41 72 GLU A C 1
ATOM 566 O O . GLU A 1 72 ? -5.561 16.271 15.784 1.00 39.41 72 GLU A O 1
#

Secondary structure (DSSP, 8-state):
----S-TTHHHHHHHHHHHHHHHHHHTT--------GGG--HHHHHHHHHS-SEEEETTEEEE-----PPP-

Sequence (72 aa):
MEWGQETNIEEKIIGFEQVADENVRAMNMLSVCAYHSARLTDSLKESLLLYHSHLITDGHIEALSQQQSPAE

Radius of gyration: 12.98 Å; chains: 1; bounding box: 29×33×35 Å

Organism: Bacillus thermotolerans (NCBI:txid1221996)